Protein AF-A0A940KK81-F1 (afdb_monomer_lite)

Foldseek 3Di:
DVVQLVVPDPDDDRDPVSDPPPPVPPPPVCPPVDDDDPVLVVLVVLQVLCVVVVNPLVVSCVVVVHDSVVVVVCVVVVSHDND

Str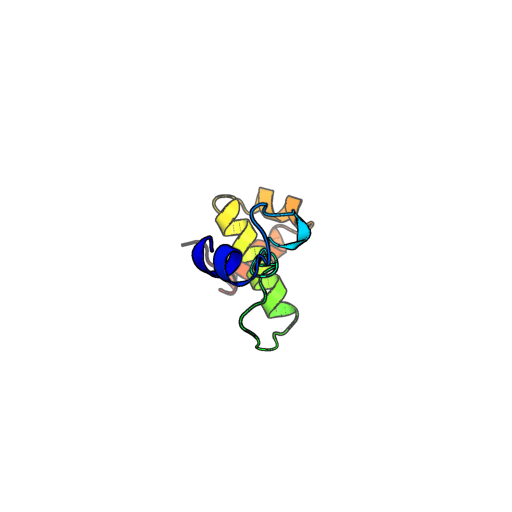ucture (mmCIF, N/CA/C/O backbone):
data_AF-A0A940KK81-F1
#
_entry.id   AF-A0A940KK81-F1
#
loop_
_atom_site.group_PDB
_atom_site.id
_atom_site.type_symbol
_atom_site.label_atom_id
_atom_site.label_alt_id
_atom_site.label_comp_id
_atom_site.label_asym_id
_atom_site.label_entity_id
_atom_site.label_seq_id
_atom_site.pdbx_PDB_ins_code
_atom_site.Cartn_x
_atom_site.Cartn_y
_atom_site.Cartn_z
_atom_site.occupancy
_atom_site.B_iso_or_equiv
_atom_site.auth_seq_id
_atom_site.auth_comp_id
_atom_site.auth_asym_id
_atom_site.auth_atom_id
_atom_site.pdbx_PDB_model_num
ATOM 1 N N . ILE A 1 1 ? 15.631 18.672 -29.318 1.00 57.97 1 ILE A N 1
ATOM 2 C CA . ILE A 1 1 ? 15.776 17.362 -30.004 1.00 57.97 1 ILE A CA 1
ATOM 3 C C . ILE A 1 1 ? 16.207 17.569 -31.456 1.00 57.97 1 ILE A C 1
ATOM 5 O O . ILE A 1 1 ? 17.295 17.126 -31.769 1.00 57.97 1 ILE A O 1
ATOM 9 N N . MET A 1 2 ? 15.475 18.324 -32.293 1.00 58.44 2 MET A N 1
ATOM 10 C CA . MET A 1 2 ? 15.900 18.584 -33.689 1.00 58.44 2 MET A CA 1
ATOM 11 C C . MET A 1 2 ? 17.272 19.266 -33.836 1.00 58.44 2 MET A C 1
ATOM 13 O O . MET A 1 2 ? 18.045 18.902 -34.713 1.00 58.44 2 MET A O 1
ATOM 17 N N . GLU A 1 3 ? 17.593 20.227 -32.969 1.00 54.28 3 GLU A N 1
ATOM 18 C CA . GLU A 1 3 ? 18.832 21.014 -33.070 1.00 54.28 3 GLU A CA 1
ATOM 19 C C . GLU A 1 3 ? 20.104 20.172 -32.864 1.00 54.28 3 GLU A C 1
ATOM 21 O O . GLU 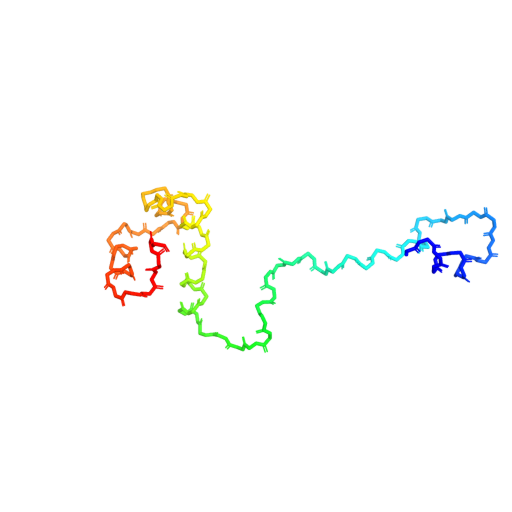A 1 3 ? 21.087 20.351 -33.573 1.00 54.28 3 GLU A O 1
ATOM 26 N N . LEU A 1 4 ? 20.064 19.183 -31.963 1.00 60.47 4 LEU A N 1
ATOM 27 C CA . LEU A 1 4 ? 21.201 18.291 -31.712 1.00 60.47 4 LEU A CA 1
ATOM 28 C C . LEU A 1 4 ? 21.418 17.310 -32.874 1.00 60.47 4 LEU A C 1
ATOM 30 O O . LEU A 1 4 ? 22.552 17.044 -33.262 1.00 60.47 4 LEU A O 1
ATOM 34 N N . THR A 1 5 ? 20.328 16.812 -33.463 1.00 54.84 5 THR A N 1
ATOM 35 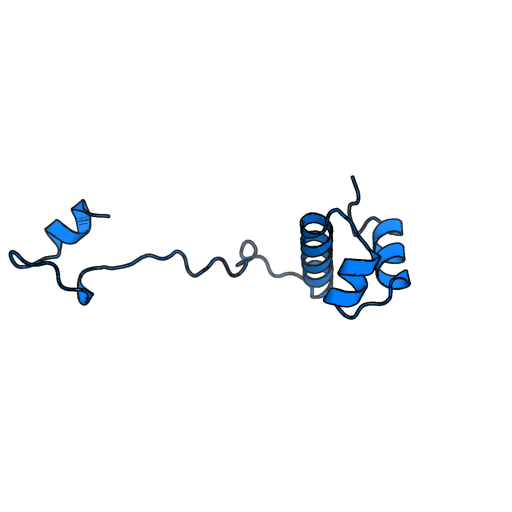C CA . THR A 1 5 ? 20.377 15.894 -34.607 1.00 54.84 5 THR A CA 1
ATOM 36 C C . THR A 1 5 ? 20.975 16.560 -35.847 1.00 54.84 5 THR A C 1
ATOM 38 O O . THR A 1 5 ? 21.710 15.908 -36.583 1.00 54.84 5 THR A O 1
ATOM 41 N N . ALA A 1 6 ? 20.725 17.857 -36.056 1.00 59.25 6 ALA A N 1
ATOM 42 C CA . ALA A 1 6 ? 21.313 18.617 -37.160 1.00 59.25 6 ALA A CA 1
ATOM 43 C C . ALA A 1 6 ? 22.833 18.818 -37.007 1.00 59.25 6 ALA A C 1
ATOM 45 O O . ALA A 1 6 ? 23.547 18.809 -38.001 1.00 59.25 6 ALA A O 1
ATOM 46 N N . VAL A 1 7 ? 23.336 18.954 -35.775 1.00 63.91 7 VAL A N 1
ATOM 47 C CA . VAL A 1 7 ? 24.776 19.121 -35.499 1.00 63.91 7 VAL A CA 1
ATOM 48 C C . VAL A 1 7 ? 25.547 17.804 -35.641 1.00 63.91 7 VAL A C 1
ATOM 50 O O . VAL A 1 7 ? 26.718 17.816 -36.004 1.00 63.91 7 VAL A O 1
ATOM 53 N N . MET A 1 8 ? 24.900 16.669 -35.361 1.00 58.06 8 MET A N 1
ATOM 54 C CA . MET A 1 8 ? 25.524 15.338 -35.417 1.00 58.06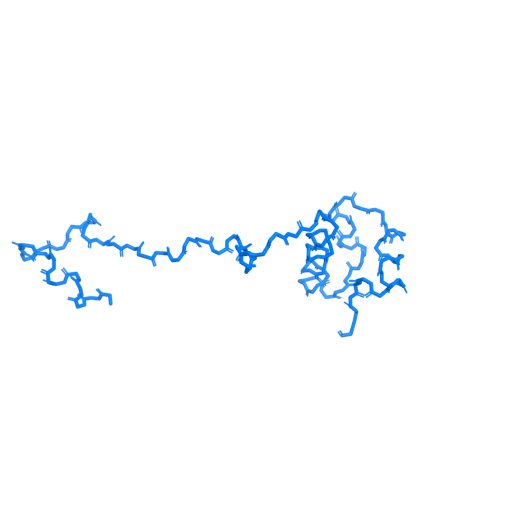 8 MET A CA 1
ATOM 55 C C . MET A 1 8 ? 25.342 14.615 -36.760 1.00 58.06 8 MET A C 1
ATOM 57 O O . MET A 1 8 ? 25.930 13.556 -36.957 1.00 58.06 8 MET A O 1
ATOM 61 N N . SER A 1 9 ? 24.516 15.140 -37.669 1.00 58.56 9 SER A N 1
ATOM 62 C CA . SER A 1 9 ? 24.330 14.545 -38.994 1.00 58.56 9 SER A CA 1
ATOM 63 C C . SER A 1 9 ? 25.420 15.055 -39.935 1.00 58.56 9 SER A C 1
ATOM 65 O O . SER A 1 9 ? 25.404 16.212 -40.337 1.00 58.56 9 SER A O 1
ATOM 67 N N . GLU A 1 10 ? 26.356 14.191 -40.325 1.00 56.47 10 GLU A N 1
ATOM 68 C CA . GLU A 1 10 ? 27.439 14.530 -41.267 1.00 56.47 10 GLU A CA 1
ATOM 69 C C . GLU A 1 10 ? 26.967 14.612 -42.746 1.00 56.47 10 GLU A C 1
ATOM 71 O O . GLU A 1 10 ? 27.781 14.592 -43.667 1.00 56.47 10 GLU A O 1
ATOM 76 N N . GLY A 1 11 ? 25.654 14.721 -43.005 1.00 62.28 11 GLY A N 1
ATOM 77 C CA . GLY A 1 11 ? 25.067 14.810 -44.349 1.00 62.28 11 GLY A CA 1
ATOM 78 C C . GLY A 1 11 ? 23.585 15.222 -44.377 1.00 62.28 11 GLY A C 1
ATOM 79 O O . GLY A 1 11 ? 22.937 15.335 -43.341 1.00 62.28 11 GLY A O 1
ATOM 80 N N . ASP A 1 12 ? 23.040 15.409 -45.585 1.00 61.38 12 ASP A N 1
ATOM 81 C CA . ASP A 1 12 ? 21.706 15.985 -45.879 1.00 61.38 12 ASP A CA 1
ATOM 82 C C . ASP A 1 12 ? 20.512 15.045 -45.580 1.00 61.38 12 ASP A C 1
ATOM 84 O O . ASP A 1 12 ? 19.374 15.286 -45.984 1.00 61.38 12 ASP A O 1
ATOM 88 N N . THR A 1 13 ? 20.749 13.905 -44.925 1.00 56.97 13 THR A N 1
ATOM 89 C CA . THR A 1 13 ? 19.721 12.888 -44.660 1.00 56.97 13 THR A CA 1
ATOM 90 C C . THR A 1 13 ? 19.889 12.298 -43.265 1.00 56.97 13 THR A C 1
ATOM 92 O O . THR A 1 13 ? 20.929 11.733 -42.928 1.00 56.97 13 THR A O 1
ATOM 95 N N . VAL A 1 14 ? 18.839 12.403 -42.449 1.00 60.44 14 VAL A N 1
ATOM 96 C CA . VAL A 1 14 ? 18.802 11.844 -41.092 1.00 60.44 14 VAL A CA 1
ATOM 97 C C . VAL A 1 14 ? 18.458 10.356 -41.173 1.00 60.44 14 VAL A C 1
ATOM 99 O O . VAL A 1 14 ? 17.360 9.995 -41.596 1.00 60.44 14 VAL A O 1
ATOM 102 N N . GLN A 1 15 ? 19.394 9.494 -40.774 1.00 62.59 15 GLN A N 1
ATOM 103 C CA . GLN A 1 15 ? 19.181 8.049 -40.651 1.00 62.59 15 GLN A CA 1
ATOM 104 C C . GLN A 1 15 ? 18.554 7.704 -39.288 1.00 62.59 15 GLN A C 1
ATOM 106 O O . GLN A 1 15 ? 18.734 8.464 -38.331 1.00 62.59 15 GLN A O 1
ATOM 111 N N . PRO A 1 16 ? 17.848 6.564 -39.151 1.00 61.03 16 PRO A N 1
ATOM 112 C CA . PRO A 1 16 ? 17.271 6.127 -37.875 1.00 61.03 16 PRO A CA 1
ATOM 113 C C . PRO A 1 16 ? 18.292 6.078 -36.730 1.00 61.03 16 PRO A C 1
ATOM 115 O O . PRO A 1 16 ? 17.967 6.441 -35.602 1.00 61.03 16 PRO A O 1
ATOM 118 N N . ASP A 1 17 ? 19.541 5.721 -37.036 1.00 62.59 17 ASP A N 1
ATOM 119 C CA . ASP A 1 17 ? 20.645 5.647 -36.073 1.00 62.59 17 ASP A CA 1
ATOM 120 C C . ASP A 1 17 ? 21.088 7.023 -35.534 1.00 62.59 17 ASP A C 1
ATOM 122 O O . ASP A 1 17 ? 21.752 7.106 -34.503 1.00 62.59 17 ASP A O 1
ATOM 126 N N . HIS A 1 18 ? 20.695 8.124 -36.188 1.00 56.81 18 HIS A N 1
ATOM 127 C CA . HIS A 1 18 ? 20.965 9.495 -35.731 1.00 56.81 18 HIS A CA 1
ATOM 128 C C . HIS A 1 18 ? 19.935 9.987 -34.702 1.00 56.81 18 HIS A C 1
ATOM 130 O O . HIS A 1 18 ? 20.105 11.044 -34.086 1.00 56.81 18 HIS A O 1
ATOM 136 N N . ILE A 1 19 ? 18.847 9.239 -34.498 1.00 65.38 19 ILE A N 1
ATOM 137 C CA . ILE A 1 19 ? 17.831 9.557 -33.502 1.00 65.38 19 ILE A CA 1
ATOM 138 C C . ILE A 1 19 ? 18.265 8.939 -32.172 1.00 65.38 19 ILE A C 1
ATOM 140 O O . ILE A 1 19 ? 17.857 7.840 -31.801 1.00 65.38 19 ILE A O 1
ATOM 144 N N . MET A 1 20 ? 19.066 9.677 -31.401 1.00 61.06 20 MET A N 1
ATOM 145 C CA . MET A 1 20 ? 19.258 9.367 -29.984 1.00 61.06 20 MET A CA 1
ATOM 146 C C . MET A 1 20 ? 17.968 9.691 -29.227 1.00 61.06 20 MET A C 1
ATOM 148 O O . MET A 1 20 ? 17.773 10.802 -28.726 1.00 61.06 20 MET A O 1
ATOM 152 N N . ILE A 1 21 ? 17.056 8.720 -29.144 1.00 59.75 21 ILE A N 1
ATOM 153 C CA . ILE A 1 21 ? 15.934 8.811 -28.217 1.00 59.75 21 ILE A CA 1
ATOM 154 C C . ILE A 1 21 ? 16.521 8.623 -26.816 1.00 59.75 21 ILE A C 1
ATOM 156 O O . ILE A 1 21 ? 16.620 7.503 -26.314 1.00 59.75 21 ILE A O 1
ATOM 160 N N . ASN A 1 22 ? 16.865 9.733 -26.157 1.00 53.91 22 ASN A N 1
ATOM 161 C CA . ASN A 1 22 ? 16.879 9.810 -24.697 1.00 53.91 22 ASN A CA 1
ATOM 162 C C . ASN A 1 22 ? 15.433 9.624 -24.226 1.00 53.91 22 ASN A C 1
ATOM 164 O O . ASN A 1 22 ? 14.777 10.552 -23.756 1.00 53.91 22 ASN A O 1
ATOM 168 N N . THR A 1 23 ? 14.905 8.415 -24.407 1.00 51.56 23 THR A N 1
ATOM 169 C CA . THR A 1 23 ? 13.763 7.967 -23.638 1.00 51.56 23 THR A CA 1
ATOM 170 C C . THR A 1 23 ? 14.336 7.981 -22.233 1.00 51.56 23 THR A C 1
ATOM 172 O O . THR A 1 23 ? 15.273 7.209 -21.996 1.00 51.56 23 THR A O 1
ATOM 175 N N . PRO A 1 24 ? 13.891 8.859 -21.310 1.00 53.50 24 PRO A N 1
ATOM 176 C CA . PRO A 1 24 ? 14.164 8.578 -19.912 1.00 53.50 24 PRO A CA 1
ATOM 177 C C . PRO A 1 24 ? 13.751 7.118 -19.749 1.00 53.50 24 PRO A C 1
ATOM 179 O O . PRO A 1 24 ? 12.650 6.795 -20.219 1.00 53.50 24 PRO A O 1
ATOM 182 N N . PRO A 1 25 ? 14.656 6.234 -19.277 1.00 51.97 25 PRO A N 1
ATOM 183 C CA . PRO A 1 25 ? 14.388 4.803 -19.226 1.00 51.97 25 PRO A CA 1
ATOM 184 C C . PRO A 1 25 ? 12.980 4.693 -18.698 1.00 51.97 25 PRO A C 1
ATOM 186 O O . PRO A 1 25 ? 12.720 5.347 -17.680 1.00 51.97 25 PRO A O 1
ATOM 189 N N . VAL A 1 26 ? 12.087 4.053 -19.486 1.00 49.28 26 VAL A N 1
ATOM 190 C CA . VAL A 1 26 ? 10.655 3.883 -19.180 1.00 49.28 26 VAL A CA 1
ATOM 191 C C . VAL A 1 26 ? 10.577 3.919 -17.687 1.00 49.28 26 VAL A C 1
ATOM 193 O O . VAL A 1 26 ? 11.264 3.095 -17.089 1.00 49.28 26 VAL A O 1
ATOM 196 N N . ALA A 1 27 ? 9.944 4.948 -17.121 1.00 45.44 27 ALA A N 1
ATOM 197 C CA . ALA A 1 27 ? 9.976 5.195 -15.694 1.00 45.44 27 ALA A CA 1
ATOM 198 C C . ALA A 1 27 ? 9.299 4.006 -15.006 1.00 45.44 27 ALA A C 1
ATOM 200 O O . ALA A 1 27 ? 8.147 4.068 -14.590 1.00 45.44 27 ALA A O 1
ATOM 201 N N . VAL A 1 28 ? 10.015 2.888 -14.909 1.00 47.75 28 VAL A N 1
ATOM 202 C CA . VAL A 1 28 ? 9.752 1.726 -14.094 1.00 47.75 28 VAL A CA 1
ATOM 203 C C . VAL A 1 28 ? 10.121 2.234 -12.732 1.00 47.75 28 VAL A C 1
ATOM 205 O O . VAL A 1 28 ? 11.182 1.888 -12.243 1.00 47.75 28 VAL A O 1
ATOM 208 N N . HIS A 1 29 ? 9.317 3.187 -12.239 1.00 48.88 29 HIS A N 1
ATOM 209 C CA . HIS A 1 29 ? 9.375 3.788 -10.926 1.00 48.88 29 HIS A CA 1
ATOM 210 C C . HIS A 1 29 ? 10.744 3.565 -10.300 1.00 48.88 29 HIS A C 1
ATOM 212 O O . HIS A 1 29 ? 10.841 2.777 -9.362 1.00 48.88 29 HIS A O 1
ATOM 218 N N . THR A 1 30 ? 11.815 4.153 -10.858 1.00 48.59 30 THR A N 1
ATOM 219 C CA . THR A 1 30 ? 13.096 4.137 -10.157 1.00 48.59 30 THR A CA 1
ATOM 220 C C . THR A 1 30 ? 12.861 5.105 -9.028 1.00 48.59 30 THR A C 1
ATOM 222 O O . THR A 1 30 ? 13.035 6.317 -9.137 1.00 48.59 30 THR A O 1
ATOM 225 N N . MET A 1 31 ? 12.263 4.523 -7.998 1.00 55.25 31 MET A N 1
ATOM 226 C CA . MET A 1 31 ? 11.901 5.101 -6.741 1.00 55.25 31 MET A CA 1
ATOM 227 C C . MET A 1 31 ? 13.158 5.808 -6.294 1.00 55.25 31 MET A C 1
ATOM 229 O O . MET A 1 31 ? 14.208 5.176 -6.218 1.00 55.25 31 MET A O 1
ATOM 233 N N . ASN A 1 32 ? 13.047 7.128 -6.151 1.00 54.69 32 ASN A N 1
ATOM 234 C CA . ASN A 1 32 ? 14.095 8.071 -5.780 1.00 54.69 32 ASN A CA 1
ATOM 235 C C . ASN A 1 32 ? 15.195 7.333 -5.016 1.00 54.69 32 ASN A C 1
ATOM 237 O O . ASN A 1 32 ? 14.862 6.895 -3.923 1.00 54.69 32 ASN A O 1
ATOM 241 N N . GLY A 1 33 ? 16.389 7.153 -5.608 1.00 58.12 33 GLY A N 1
ATOM 242 C CA . GLY A 1 33 ? 17.449 6.168 -5.289 1.00 58.12 33 GLY A CA 1
ATOM 243 C C . GLY A 1 33 ? 17.850 5.958 -3.821 1.00 58.12 33 GLY A C 1
ATOM 244 O O . GLY A 1 33 ? 19.017 6.049 -3.463 1.00 58.12 33 GLY A O 1
ATOM 245 N N . LYS A 1 34 ? 16.876 5.667 -2.972 1.00 69.06 34 LYS A N 1
ATOM 246 C CA . LYS A 1 34 ? 16.950 5.282 -1.579 1.00 69.06 34 LYS A CA 1
ATOM 247 C C . LYS A 1 34 ? 16.517 3.835 -1.536 1.00 69.06 34 LYS A C 1
ATOM 249 O O . LYS A 1 34 ? 15.449 3.486 -2.044 1.00 69.06 34 LYS A O 1
ATOM 254 N N . GLU A 1 35 ? 17.343 3.020 -0.902 1.00 79.69 35 GLU A N 1
ATOM 255 C CA . GLU A 1 35 ? 16.936 1.681 -0.522 1.00 79.69 35 GLU A CA 1
ATOM 256 C C . GLU A 1 35 ? 15.674 1.750 0.334 1.00 79.69 35 GLU A C 1
ATOM 258 O O . GLU A 1 35 ? 15.491 2.649 1.159 1.00 79.69 35 GLU A O 1
ATOM 263 N N . ARG A 1 36 ? 14.784 0.797 0.085 1.00 83.25 36 ARG A N 1
ATOM 264 C CA . ARG A 1 36 ? 13.526 0.634 0.793 1.00 83.25 36 ARG A CA 1
ATOM 265 C C . ARG A 1 36 ? 13.387 -0.812 1.200 1.00 83.25 36 ARG A C 1
ATOM 267 O O . ARG A 1 36 ? 13.837 -1.720 0.503 1.00 83.25 36 ARG A O 1
ATOM 274 N N . THR A 1 37 ? 12.732 -1.018 2.324 1.00 92.75 37 THR A N 1
ATOM 275 C CA . THR A 1 37 ? 12.332 -2.343 2.774 1.00 92.75 37 THR A CA 1
ATOM 276 C C . THR A 1 37 ? 11.285 -2.925 1.824 1.00 92.75 37 THR A C 1
ATOM 278 O O . THR A 1 37 ? 10.509 -2.196 1.201 1.00 92.75 37 THR A O 1
ATOM 281 N N . LEU A 1 38 ? 11.201 -4.257 1.754 1.00 91.62 38 LEU A N 1
ATOM 282 C CA . LEU A 1 38 ? 10.133 -4.942 1.015 1.00 91.62 38 LEU A CA 1
ATOM 283 C C . LEU A 1 38 ? 8.747 -4.425 1.430 1.00 91.62 38 LEU A C 1
ATOM 285 O O . LEU A 1 38 ? 7.880 -4.218 0.586 1.00 91.62 38 LEU A O 1
ATOM 289 N N . ARG A 1 39 ? 8.571 -4.144 2.725 1.00 93.31 39 ARG A N 1
ATOM 290 C CA . ARG A 1 39 ? 7.314 -3.638 3.267 1.00 93.31 39 ARG A CA 1
ATOM 291 C C . ARG A 1 39 ? 6.923 -2.280 2.686 1.00 93.31 39 ARG A C 1
ATOM 293 O O . ARG A 1 39 ? 5.760 -2.065 2.361 1.00 93.31 39 ARG A O 1
ATOM 300 N N . GLU A 1 40 ? 7.876 -1.371 2.525 1.00 91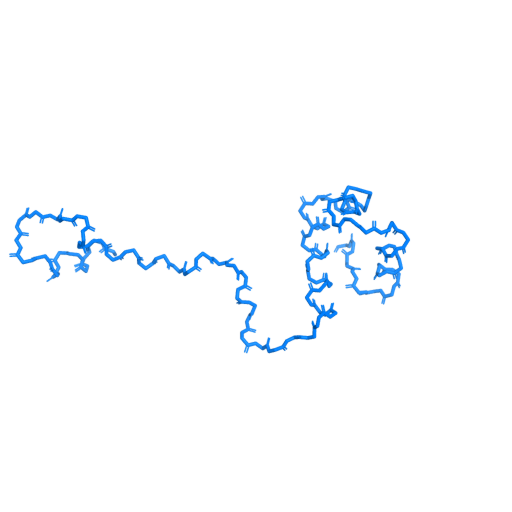.38 40 GLU A N 1
ATOM 301 C CA . GLU A 1 40 ? 7.620 -0.065 1.909 1.00 91.38 40 GLU A CA 1
ATOM 302 C C . GLU A 1 40 ? 7.248 -0.197 0.429 1.00 91.38 40 GLU A C 1
ATOM 304 O O . GLU A 1 40 ? 6.356 0.512 -0.041 1.00 91.38 40 GLU A O 1
ATOM 309 N N . TYR A 1 41 ? 7.877 -1.127 -0.297 1.00 91.50 41 TYR A N 1
ATOM 310 C CA . TYR A 1 41 ? 7.484 -1.433 -1.673 1.00 91.50 41 TYR A CA 1
ATOM 311 C C . TYR A 1 41 ? 6.065 -1.997 -1.748 1.00 91.50 41 TYR A C 1
ATOM 313 O O . TYR A 1 41 ? 5.272 -1.521 -2.558 1.00 91.50 41 TYR A O 1
ATOM 321 N N . GLU A 1 42 ? 5.716 -2.955 -0.885 1.00 93.81 42 GLU A N 1
ATOM 322 C CA . GLU A 1 42 ? 4.355 -3.497 -0.807 1.00 93.81 42 GLU A CA 1
ATOM 323 C C . GLU A 1 42 ? 3.327 -2.386 -0.591 1.00 93.81 42 GLU A C 1
ATOM 325 O O . GLU A 1 42 ? 2.367 -2.281 -1.352 1.00 93.81 42 GLU A O 1
ATOM 330 N N . VAL A 1 43 ? 3.546 -1.525 0.408 1.00 95.31 43 VAL A N 1
ATOM 331 C CA . VAL A 1 43 ? 2.642 -0.409 0.719 1.00 95.31 43 VAL A CA 1
ATOM 332 C C . VAL A 1 43 ? 2.479 0.509 -0.489 1.00 95.31 43 VAL A C 1
ATOM 334 O O . VAL A 1 43 ? 1.353 0.861 -0.835 1.00 95.31 43 VAL A O 1
ATOM 337 N N . GLN A 1 44 ? 3.569 0.857 -1.177 1.00 93.56 44 GLN A N 1
ATOM 338 C CA . GLN A 1 44 ? 3.488 1.697 -2.371 1.00 93.56 44 GLN A CA 1
ATOM 339 C C . GLN A 1 44 ? 2.719 1.048 -3.516 1.00 93.56 44 GLN A C 1
ATOM 341 O O . GLN A 1 44 ? 1.902 1.714 -4.150 1.00 93.56 44 GLN A O 1
ATOM 346 N N . ILE A 1 45 ? 2.966 -0.232 -3.785 1.00 94.50 45 ILE A N 1
ATOM 347 C CA . ILE A 1 45 ? 2.281 -0.963 -4.853 1.00 94.50 45 ILE A CA 1
ATOM 348 C C . ILE A 1 45 ? 0.786 -1.042 -4.541 1.00 94.50 45 ILE A C 1
ATOM 350 O O . ILE A 1 45 ? -0.045 -0.723 -5.392 1.00 94.50 45 ILE A O 1
ATOM 354 N N . ILE A 1 46 ? 0.430 -1.407 -3.309 1.00 96.25 46 ILE A N 1
ATOM 355 C CA . ILE A 1 46 ? -0.969 -1.521 -2.895 1.00 96.25 46 ILE A CA 1
ATOM 356 C C . ILE A 1 46 ? -1.656 -0.153 -2.957 1.00 96.25 46 ILE A C 1
ATOM 358 O O . ILE A 1 46 ? -2.760 -0.058 -3.493 1.00 96.25 46 ILE A O 1
ATOM 362 N N . GLN A 1 47 ? -0.999 0.909 -2.481 1.00 96.19 47 GLN A N 1
ATOM 363 C CA . GLN A 1 47 ? -1.521 2.273 -2.553 1.00 96.19 47 GLN A CA 1
ATOM 364 C C . GLN A 1 47 ? -1.746 2.713 -4.002 1.00 96.19 47 GLN A C 1
ATOM 366 O O . GLN A 1 47 ? -2.827 3.196 -4.322 1.00 96.19 47 GLN A O 1
ATOM 371 N N . HIS A 1 48 ? -0.776 2.482 -4.891 1.00 94.88 48 HIS A N 1
ATOM 372 C CA . HIS A 1 48 ? -0.896 2.816 -6.309 1.00 94.88 48 HIS A CA 1
ATOM 373 C C . HIS A 1 48 ? -2.102 2.127 -6.961 1.00 94.88 48 HIS A C 1
ATOM 375 O O . HIS A 1 48 ? -2.840 2.746 -7.726 1.00 94.88 48 HIS A O 1
ATOM 381 N N . PHE A 1 49 ? -2.338 0.851 -6.643 1.00 96.00 49 PHE A N 1
ATOM 382 C CA . PHE A 1 49 ? -3.509 0.134 -7.141 1.00 96.00 49 PHE A CA 1
ATOM 383 C C . PHE A 1 49 ? -4.807 0.678 -6.533 1.00 96.00 49 PHE A C 1
ATOM 385 O O . PHE A 1 49 ? -5.773 0.864 -7.265 1.00 96.00 49 PHE A O 1
ATOM 392 N N . LEU A 1 50 ? -4.844 0.978 -5.233 1.00 96.06 50 LEU A N 1
ATOM 393 C CA . LEU A 1 50 ? -6.013 1.614 -4.616 1.00 96.06 50 LEU A CA 1
ATOM 394 C C . LEU A 1 50 ? -6.340 2.951 -5.284 1.00 96.06 50 LEU A C 1
ATOM 396 O O . LEU A 1 50 ? -7.497 3.185 -5.606 1.00 96.06 50 LEU A O 1
ATOM 400 N N . ASP A 1 51 ? -5.344 3.792 -5.549 1.00 95.44 51 ASP A N 1
ATOM 401 C CA . ASP A 1 51 ? -5.539 5.085 -6.216 1.00 95.44 51 ASP A CA 1
ATOM 402 C C . ASP A 1 51 ? -6.041 4.902 -7.656 1.00 95.44 51 ASP A C 1
ATOM 404 O O . ASP A 1 51 ? -6.970 5.578 -8.090 1.00 95.44 51 ASP A O 1
ATOM 408 N N . ARG A 1 52 ? -5.470 3.939 -8.388 1.00 95.56 52 ARG A N 1
ATOM 409 C CA . ARG A 1 52 ? -5.842 3.634 -9.776 1.00 95.56 52 ARG A CA 1
ATOM 410 C C . ARG A 1 52 ? -7.260 3.071 -9.921 1.00 95.56 52 ARG A C 1
ATOM 412 O O . ARG A 1 52 ? -7.865 3.237 -10.977 1.00 95.56 52 ARG A O 1
ATOM 419 N N . TYR A 1 53 ? -7.756 2.360 -8.913 1.00 96.12 53 TYR A N 1
ATOM 420 C CA . TYR A 1 53 ? -9.045 1.661 -8.945 1.00 96.12 53 TYR A CA 1
ATOM 421 C C . TYR A 1 53 ? -10.068 2.272 -7.978 1.00 96.12 53 TYR A C 1
ATOM 423 O O . TYR A 1 53 ? -10.887 1.546 -7.421 1.00 96.12 53 TYR A O 1
ATOM 431 N N . ASP A 1 54 ? -10.006 3.590 -7.768 1.00 94.94 54 ASP A N 1
ATOM 432 C CA . ASP A 1 54 ? -10.995 4.369 -7.004 1.00 94.94 54 ASP A CA 1
ATOM 433 C C . ASP A 1 54 ? -11.270 3.803 -5.595 1.00 94.94 54 ASP A C 1
ATOM 435 O O . ASP A 1 54 ? -12.395 3.687 -5.114 1.00 94.94 54 ASP A O 1
ATOM 439 N N . LYS A 1 55 ? -10.189 3.359 -4.944 1.00 94.38 55 LYS A N 1
ATOM 440 C CA . LYS A 1 55 ? -10.163 2.723 -3.620 1.00 94.38 55 LYS A CA 1
ATOM 441 C C . LYS A 1 55 ? -11.002 1.442 -3.506 1.00 94.38 55 LYS A C 1
ATOM 443 O O . LYS A 1 55 ? -11.289 1.012 -2.386 1.00 94.38 55 LYS A O 1
ATOM 448 N N . ASP A 1 56 ? -11.339 0.773 -4.613 1.00 96.25 56 ASP A N 1
ATOM 449 C CA . ASP A 1 56 ? -12.033 -0.519 -4.582 1.00 96.25 56 ASP A CA 1
ATOM 450 C C . ASP A 1 56 ? -11.115 -1.620 -4.019 1.00 96.25 56 ASP A C 1
ATOM 452 O O . ASP A 1 56 ? -10.364 -2.301 -4.726 1.00 96.25 56 ASP A O 1
ATOM 456 N N . VAL A 1 57 ? -11.213 -1.821 -2.704 1.00 96.00 57 VAL A N 1
ATOM 457 C CA . VAL A 1 57 ? -10.457 -2.830 -1.954 1.00 96.00 57 VAL A CA 1
ATOM 458 C C . VAL A 1 57 ? -10.713 -4.241 -2.487 1.00 96.00 57 VAL A C 1
ATOM 460 O O . VAL A 1 57 ? -9.796 -5.061 -2.508 1.00 96.00 57 VAL A O 1
ATOM 463 N N . LEU A 1 58 ? -11.934 -4.553 -2.938 1.00 96.38 58 LEU A N 1
ATOM 464 C CA . LEU A 1 58 ? -12.256 -5.879 -3.463 1.00 96.38 58 LEU A CA 1
ATOM 465 C C . LEU A 1 58 ? -11.565 -6.123 -4.803 1.00 96.38 58 LEU A C 1
ATOM 467 O O . LEU A 1 58 ? -11.062 -7.227 -5.032 1.00 96.38 58 LEU A O 1
ATOM 471 N N . LEU A 1 59 ? -11.562 -5.130 -5.690 1.00 97.31 59 LEU A N 1
ATOM 472 C CA . LEU A 1 59 ? -10.897 -5.215 -6.985 1.00 97.31 59 LEU A CA 1
ATOM 473 C C . LEU A 1 59 ? -9.378 -5.286 -6.828 1.00 97.31 59 LEU A C 1
ATOM 475 O O . LEU A 1 59 ? -8.743 -6.133 -7.458 1.00 97.31 59 LEU A O 1
ATOM 479 N N . VAL A 1 60 ? -8.803 -4.456 -5.958 1.00 97.12 60 VAL A N 1
ATOM 480 C CA . VAL A 1 60 ? -7.359 -4.449 -5.690 1.00 97.12 60 VAL A CA 1
ATOM 481 C C . VAL A 1 60 ? -6.906 -5.757 -5.048 1.00 97.12 60 VAL A C 1
ATOM 483 O O . VAL A 1 60 ? -5.929 -6.342 -5.509 1.00 97.12 60 VAL A O 1
ATOM 486 N N . ALA A 1 61 ? -7.650 -6.278 -4.068 1.00 97.56 61 ALA A N 1
ATOM 487 C CA . ALA A 1 61 ? -7.380 -7.581 -3.461 1.00 97.56 61 ALA A CA 1
ATOM 488 C C . ALA A 1 61 ? -7.300 -8.698 -4.512 1.00 97.56 61 ALA A C 1
ATOM 490 O O . ALA A 1 61 ? -6.361 -9.488 -4.503 1.00 97.56 61 ALA A O 1
ATOM 491 N N . ARG A 1 62 ? -8.240 -8.731 -5.469 1.00 97.56 62 ARG A N 1
ATOM 492 C CA . ARG A 1 62 ? -8.205 -9.706 -6.571 1.00 97.56 62 ARG A CA 1
ATOM 493 C C . ARG A 1 62 ? -7.011 -9.493 -7.498 1.00 97.56 62 ARG A C 1
ATOM 495 O O . ARG A 1 62 ? -6.365 -10.463 -7.869 1.00 97.56 62 ARG A O 1
ATOM 502 N N . LYS A 1 63 ? -6.713 -8.244 -7.868 1.00 96.81 63 LYS A N 1
ATOM 503 C CA . LYS A 1 63 ? -5.613 -7.913 -8.790 1.00 96.81 63 LYS A CA 1
ATOM 504 C C . LYS A 1 63 ? -4.234 -8.224 -8.219 1.00 96.81 63 LYS A C 1
ATOM 506 O O . LYS A 1 63 ? -3.361 -8.627 -8.975 1.00 96.81 63 LYS A O 1
ATOM 511 N N . LEU A 1 64 ? -4.053 -8.037 -6.916 1.00 96.31 64 LEU A N 1
ATOM 512 C CA . LEU A 1 64 ? -2.787 -8.291 -6.228 1.00 96.31 64 LEU A CA 1
ATOM 513 C C . LEU A 1 64 ? -2.713 -9.696 -5.609 1.00 96.31 64 LEU A C 1
ATOM 515 O O . LEU A 1 64 ? -1.702 -10.033 -5.005 1.00 96.31 64 LEU A O 1
ATOM 519 N N . GLY A 1 65 ? -3.766 -10.514 -5.727 1.00 96.94 65 GLY A N 1
ATOM 520 C CA . GLY A 1 65 ? -3.809 -11.846 -5.113 1.00 96.94 65 GLY A CA 1
ATOM 521 C C . GLY A 1 65 ? -3.778 -11.815 -3.580 1.00 96.94 65 GLY A C 1
ATOM 522 O O . GLY A 1 65 ? -3.277 -12.740 -2.949 1.00 96.94 65 GLY A O 1
ATOM 523 N N . MET A 1 66 ? -4.293 -10.747 -2.967 1.00 95.75 66 MET A N 1
ATOM 524 C CA . MET A 1 66 ? -4.250 -10.523 -1.522 1.00 95.75 66 MET A CA 1
ATOM 525 C C . MET A 1 66 ? -5.607 -10.769 -0.858 1.00 95.75 66 MET A C 1
ATOM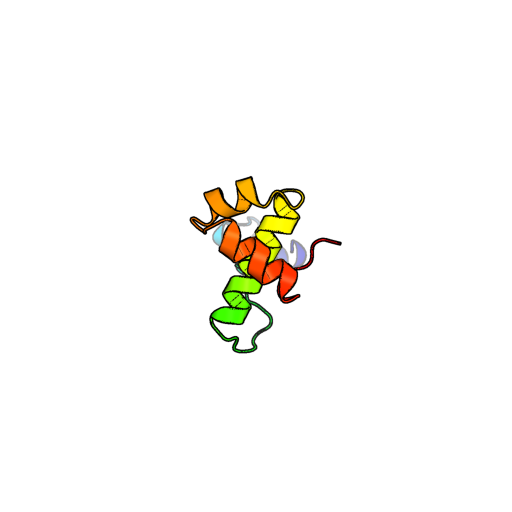 527 O O . MET A 1 66 ? -6.672 -10.549 -1.436 1.00 95.75 66 MET A O 1
ATOM 531 N N . GLY A 1 67 ? -5.580 -11.165 0.415 1.00 97.06 67 GLY A N 1
ATOM 532 C CA . GLY A 1 67 ? -6.783 -11.227 1.239 1.00 97.06 67 GLY A CA 1
ATOM 533 C C . GLY A 1 67 ? -7.351 -9.832 1.511 1.00 97.06 67 GLY A C 1
ATOM 534 O O . GLY A 1 67 ? -6.622 -8.919 1.900 1.00 97.06 67 GLY A O 1
ATOM 535 N N . LYS A 1 68 ? -8.674 -9.674 1.389 1.00 95.62 68 LYS A N 1
ATOM 536 C CA . LYS A 1 68 ? -9.368 -8.411 1.710 1.00 95.62 68 LYS A CA 1
ATOM 537 C C . LYS A 1 68 ? -9.087 -7.960 3.148 1.00 95.62 68 LYS A C 1
ATOM 539 O O . LYS A 1 68 ? -8.841 -6.784 3.382 1.00 95.62 68 LYS A O 1
ATOM 544 N N . SER A 1 69 ? -9.046 -8.903 4.092 1.00 97.06 69 SER A N 1
ATOM 545 C CA . SER A 1 69 ? -8.700 -8.648 5.497 1.00 97.06 69 SER A CA 1
ATOM 546 C C . SER A 1 69 ? -7.296 -8.064 5.673 1.00 97.06 69 SER A C 1
ATOM 548 O O . SER A 1 69 ? -7.101 -7.217 6.540 1.00 97.06 69 SER A O 1
ATOM 550 N N . THR A 1 70 ? -6.331 -8.460 4.839 1.00 97.38 70 THR A N 1
ATOM 551 C CA . THR A 1 70 ? -4.976 -7.898 4.859 1.00 97.38 70 THR A CA 1
ATOM 552 C C . THR A 1 70 ? -4.993 -6.431 4.452 1.00 97.38 70 THR A C 1
ATOM 554 O O . THR A 1 70 ? -4.447 -5.606 5.176 1.00 97.38 70 THR A O 1
ATOM 557 N N . ILE A 1 71 ? -5.676 -6.088 3.356 1.00 96.50 71 ILE A N 1
ATOM 558 C CA . ILE A 1 71 ? -5.759 -4.695 2.896 1.00 96.50 71 ILE A CA 1
ATOM 559 C C . ILE A 1 71 ? -6.533 -3.834 3.904 1.00 96.50 71 ILE A C 1
ATOM 561 O O . ILE A 1 71 ? -6.075 -2.750 4.252 1.00 96.50 71 ILE A O 1
ATOM 565 N N . TYR A 1 72 ? -7.648 -4.326 4.457 1.00 96.38 72 TYR A N 1
ATOM 566 C CA . TYR A 1 72 ? -8.376 -3.604 5.508 1.00 96.38 72 TYR A CA 1
ATOM 567 C C . TYR A 1 72 ? -7.537 -3.388 6.770 1.00 96.38 72 TYR A C 1
ATOM 569 O O . TYR A 1 72 ? -7.570 -2.296 7.332 1.00 96.38 72 TYR A O 1
ATOM 577 N N . ARG A 1 73 ? -6.749 -4.383 7.196 1.00 97.56 73 ARG A N 1
ATOM 578 C CA . ARG A 1 73 ? -5.829 -4.232 8.332 1.00 97.56 73 ARG A CA 1
ATOM 579 C C . ARG A 1 73 ? -4.767 -3.167 8.059 1.00 97.56 73 ARG A C 1
ATOM 581 O O . ARG A 1 73 ? -4.490 -2.378 8.949 1.00 97.56 73 ARG A O 1
ATOM 588 N N . MET A 1 74 ? -4.222 -3.116 6.843 1.00 96.62 74 MET A N 1
ATOM 589 C CA . MET A 1 74 ? -3.247 -2.095 6.435 1.00 96.62 74 MET A CA 1
ATOM 590 C C . MET A 1 74 ? -3.855 -0.684 6.360 1.00 96.62 74 MET A C 1
ATOM 592 O O . MET A 1 74 ? -3.186 0.306 6.638 1.00 96.62 74 MET A O 1
ATOM 596 N N . ILE A 1 75 ? -5.138 -0.572 6.009 1.00 95.56 75 ILE A N 1
ATOM 597 C CA . ILE A 1 75 ? -5.872 0.700 6.086 1.00 95.56 75 ILE A CA 1
ATOM 598 C C . ILE A 1 75 ? -6.062 1.111 7.553 1.00 95.56 75 ILE A C 1
ATOM 600 O O . ILE A 1 75 ? -5.812 2.258 7.911 1.00 95.56 75 ILE A O 1
ATOM 604 N N . GLN A 1 76 ? -6.474 0.179 8.418 1.00 95.88 76 GLN A N 1
ATOM 605 C CA . GLN A 1 76 ? -6.690 0.440 9.847 1.00 95.88 76 GLN A CA 1
ATOM 606 C C . GLN A 1 76 ? -5.399 0.784 10.598 1.00 95.88 76 GLN A C 1
ATOM 608 O O . GLN A 1 76 ? -5.434 1.616 11.500 1.00 95.88 76 GLN A O 1
ATOM 613 N N . SER A 1 77 ? -4.266 0.182 10.225 1.00 95.50 77 SER A N 1
ATOM 614 C CA . SER A 1 77 ? -2.948 0.519 10.780 1.00 95.50 77 SER A CA 1
ATOM 615 C C . SER A 1 77 ? -2.414 1.869 10.287 1.00 95.50 77 SER A C 1
ATOM 617 O O . SER A 1 77 ? -1.400 2.340 10.797 1.00 95.50 77 SER A O 1
ATOM 619 N N . GLY A 1 78 ? -3.079 2.502 9.313 1.00 94.69 78 GLY A N 1
ATOM 620 C CA . GLY A 1 78 ? -2.655 3.769 8.720 1.00 94.69 78 GLY A CA 1
ATOM 621 C C . GLY A 1 78 ? -1.534 3.632 7.687 1.00 94.69 78 GLY A C 1
ATOM 622 O O . GLY A 1 78 ? -1.003 4.644 7.232 1.00 94.69 78 GLY A O 1
ATOM 623 N N . GLU A 1 79 ? -1.182 2.407 7.287 1.00 94.31 79 GLU A N 1
ATOM 624 C CA . GLU A 1 79 ? -0.193 2.158 6.232 1.00 94.31 79 GLU A CA 1
ATOM 625 C C . GLU A 1 79 ? -0.725 2.548 4.846 1.00 94.31 79 GLU A C 1
ATOM 627 O O . GLU A 1 79 ? 0.047 2.961 3.984 1.00 94.31 79 GLU A O 1
ATOM 632 N N . LEU A 1 80 ? -2.042 2.445 4.634 1.00 94.69 80 LEU A N 1
ATOM 633 C CA . LEU A 1 80 ? -2.715 2.799 3.383 1.00 94.69 80 LEU A CA 1
ATOM 634 C C . LEU A 1 80 ? -3.693 3.959 3.587 1.00 94.69 80 LEU A C 1
ATOM 636 O O . LEU A 1 80 ? -4.437 4.013 4.566 1.00 94.69 80 LEU A O 1
ATOM 640 N N . ARG A 1 81 ? -3.731 4.874 2.618 1.00 91.12 81 ARG A N 1
ATOM 641 C CA . ARG A 1 81 ? -4.567 6.079 2.621 1.00 91.12 81 ARG A CA 1
ATOM 642 C C . ARG A 1 81 ? -5.815 5.897 1.763 1.00 91.12 81 ARG A C 1
ATOM 644 O O . ARG A 1 81 ? -5.731 5.541 0.582 1.00 91.12 81 ARG A O 1
ATOM 651 N N . THR A 1 82 ? -6.971 6.216 2.340 1.00 80.19 82 THR A N 1
ATOM 652 C CA . THR A 1 82 ? -8.286 6.143 1.674 1.00 80.19 82 THR A CA 1
ATOM 653 C C . THR A 1 82 ? -8.956 7.505 1.460 1.00 80.19 82 THR A C 1
ATOM 655 O O . THR A 1 82 ? -10.020 7.543 0.852 1.00 80.19 82 THR A O 1
ATOM 658 N N . LYS A 1 83 ? -8.337 8.599 1.925 1.00 62.84 83 LYS A N 1
ATOM 659 C CA . LYS A 1 83 ? -8.765 9.992 1.720 1.00 62.84 83 LYS A CA 1
ATOM 660 C C . LYS A 1 83 ? -7.819 10.727 0.783 1.00 62.84 83 LYS A C 1
ATOM 662 O O . LYS A 1 83 ? -6.622 10.353 0.777 1.00 62.84 83 LYS A O 1
#

pLDDT: mean 78.79, std 18.96, range [45.44, 97.56]

Radius of gyration: 21.61 Å; chains: 1; bounding box: 40×33×57 Å

Sequence (83 aa):
IMELTAVMSEGDTVQPDHIMINTPPVAVHTMNGKERTLREYEVQIIQHFLDRYDKDVLLVARKLGMGKSTIYRMIQSGELRTK

Secondary structure (DSSP, 8-state):
-HHHHHHH-SSSS--GGG-------------SS----HHHHHHHHHHHHHHHTTT-HHHHHHHHT--HHHHHHHHHTTSS---